Protein AF-A0AAF0KZU6-F1 (afdb_monomer_lite)

pLDDT: mean 72.97, std 13.08, range [39.22, 90.0]

Secondary structure (DSSP, 8-state):
---S-EEEEE-TTSPEEEE-------S-EEEEEEEEE-TTT--EEEEEEEEEEE-TT----TT-EEEETTEEEEB-S--EE--S-TT--SSS------EEEEE-SS-----

Radius of gyration: 17.55 Å; chains: 1; bounding box: 34×24×57 Å

Foldseek 3Di:
DDDWDDQPDADPVRHTDIDRDDDDAPPKDKDFPDFDADPPPRHGPDGWWIKIQGAQVDDDDQADWDQDPNFIWGWDDDKDQQDDDPPPDPDPDPDDRGIMTTTGSDTPDDD

Sequence (111 aa):
MVTPGVEIGRDRYNKPIFADVAIEVTDVAVAPGATSVDETTGQVIDTRGLTLYLPPTVKVAPTARFIVRGKTYPIDGASQDWDRPVGFSRLYDSWAPGNVVNLSSEEYANA

Structure (mmCIF, N/CA/C/O backbone):
data_AF-A0AAF0KZU6-F1
#
_entry.id   AF-A0AAF0KZU6-F1
#
loop_
_atom_site.group_PDB
_atom_site.id
_atom_site.type_symbol
_atom_site.label_atom_id
_atom_site.label_alt_id
_atom_site.label_comp_id
_atom_site.label_asym_id
_atom_site.label_entity_id
_atom_site.label_seq_id
_atom_site.pdbx_PDB_ins_code
_atom_site.Cartn_x
_atom_site.Cartn_y
_atom_site.Cartn_z
_atom_site.occupancy
_atom_site.B_iso_or_equiv
_atom_site.auth_seq_id
_atom_site.auth_comp_id
_atom_site.auth_asym_id
_atom_site.auth_atom_id
_atom_site.pdbx_PDB_model_num
ATOM 1 N N . MET A 1 1 ? 0.929 -4.514 -6.289 1.00 47.94 1 MET A N 1
ATOM 2 C CA . MET A 1 1 ? 1.200 -5.077 -7.619 1.00 47.94 1 MET A CA 1
ATOM 3 C C . MET A 1 1 ? 2.249 -4.199 -8.291 1.00 47.94 1 MET A C 1
ATOM 5 O O . MET A 1 1 ? 1.949 -3.096 -8.699 1.00 47.94 1 MET A O 1
ATOM 9 N N . VAL A 1 2 ? 3.488 -4.678 -8.314 1.00 40.34 2 VAL A N 1
ATOM 10 C CA . VAL A 1 2 ? 4.492 -4.502 -9.386 1.00 40.34 2 VAL A CA 1
ATOM 11 C C . VAL A 1 2 ? 4.801 -3.108 -9.935 1.00 40.34 2 VAL A C 1
ATOM 13 O O . VAL A 1 2 ? 4.011 -2.437 -10.586 1.00 40.34 2 VAL A O 1
ATOM 16 N N . THR A 1 3 ? 6.065 -2.760 -9.718 1.00 40.22 3 THR A N 1
ATOM 17 C CA . THR A 1 3 ? 6.905 -1.822 -10.462 1.00 40.22 3 THR A CA 1
ATOM 18 C C . THR A 1 3 ? 6.754 -2.015 -11.979 1.00 40.22 3 THR A C 1
ATOM 20 O O . THR A 1 3 ? 6.933 -3.140 -12.446 1.00 40.22 3 THR A O 1
ATOM 23 N N . PRO A 1 4 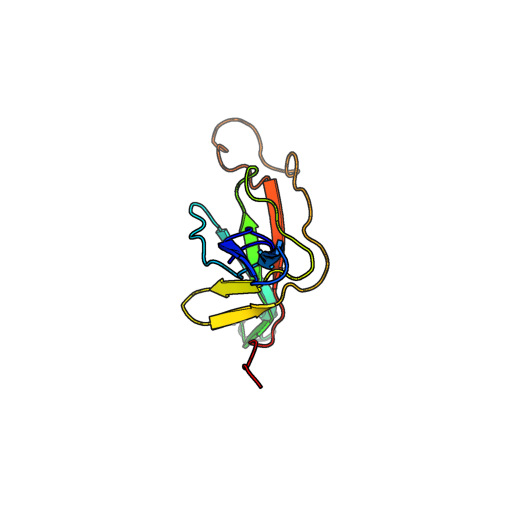? 6.496 -0.963 -12.774 1.00 42.38 4 PRO A N 1
ATOM 24 C CA . PRO A 1 4 ? 6.471 -1.102 -14.223 1.00 42.38 4 PRO A CA 1
ATOM 25 C C . PRO A 1 4 ? 7.838 -1.566 -14.731 1.00 42.38 4 PRO A C 1
ATOM 27 O O . PRO A 1 4 ? 8.878 -1.140 -14.220 1.00 42.38 4 PRO A O 1
ATOM 30 N N . GLY A 1 5 ? 7.831 -2.396 -15.774 1.00 49.41 5 GLY A N 1
ATOM 31 C CA . GLY A 1 5 ? 9.022 -2.583 -16.602 1.00 49.41 5 GLY A CA 1
ATOM 32 C C . GLY A 1 5 ? 9.649 -3.974 -16.628 1.00 49.41 5 GLY A C 1
ATOM 33 O O . GLY A 1 5 ? 10.855 -4.065 -16.842 1.00 49.41 5 GLY A O 1
ATOM 34 N N . VAL A 1 6 ? 8.885 -5.060 -16.479 1.00 48.75 6 VAL A N 1
ATOM 35 C CA . VAL A 1 6 ? 9.400 -6.375 -16.903 1.00 48.75 6 VAL A CA 1
ATOM 36 C C . VAL A 1 6 ? 9.349 -6.433 -18.431 1.00 48.75 6 VAL A C 1
ATOM 38 O O . VAL A 1 6 ? 8.267 -6.325 -19.010 1.00 48.75 6 VAL A O 1
ATOM 41 N N . GLU A 1 7 ? 10.509 -6.563 -19.087 1.00 60.19 7 GLU A N 1
ATOM 42 C CA . GLU A 1 7 ? 10.584 -6.822 -20.533 1.00 60.19 7 GLU A CA 1
ATOM 43 C C . GLU A 1 7 ? 9.966 -8.200 -20.796 1.00 60.19 7 GLU A C 1
ATOM 45 O O . GLU A 1 7 ? 10.548 -9.232 -20.471 1.00 60.19 7 GLU A O 1
ATOM 50 N N . ILE A 1 8 ? 8.757 -8.213 -21.355 1.00 69.69 8 ILE A N 1
ATOM 51 C CA . ILE A 1 8 ? 8.031 -9.444 -21.702 1.00 69.69 8 ILE A CA 1
ATOM 52 C C . ILE A 1 8 ? 8.293 -9.890 -23.143 1.00 69.69 8 ILE A C 1
ATOM 54 O O . ILE A 1 8 ? 7.788 -10.920 -23.585 1.00 69.69 8 ILE A O 1
ATOM 58 N N . GLY A 1 9 ? 9.068 -9.110 -23.894 1.00 70.06 9 GLY A N 1
ATOM 59 C CA . GLY A 1 9 ? 9.438 -9.417 -25.264 1.00 70.06 9 GLY A CA 1
ATOM 60 C C . GLY A 1 9 ? 9.882 -8.182 -26.030 1.00 70.06 9 GLY A C 1
ATOM 61 O O . GLY A 1 9 ? 10.099 -7.111 -25.463 1.00 70.06 9 GLY A O 1
ATOM 62 N N . ARG A 1 10 ? 9.998 -8.340 -27.348 1.00 77.19 10 ARG A N 1
ATOM 63 C CA . ARG A 1 10 ? 10.352 -7.265 -28.274 1.00 77.19 10 ARG A CA 1
ATOM 64 C C . ARG A 1 10 ? 9.316 -7.156 -29.374 1.00 77.19 10 ARG A C 1
ATOM 66 O O . ARG A 1 10 ? 8.776 -8.167 -29.820 1.00 77.19 10 ARG A O 1
ATOM 73 N N . ASP A 1 11 ? 9.026 -5.934 -29.797 1.00 77.12 11 ASP A N 1
ATOM 74 C CA . ASP A 1 11 ? 8.135 -5.697 -30.927 1.00 77.12 11 ASP A CA 1
ATOM 75 C C . ASP A 1 11 ? 8.813 -6.054 -32.264 1.00 77.12 11 ASP A C 1
ATOM 77 O O . ASP A 1 11 ? 10.001 -6.381 -32.336 1.00 77.12 11 ASP A O 1
ATOM 81 N N . ARG A 1 12 ? 8.058 -5.953 -33.363 1.00 80.81 12 ARG A N 1
ATOM 82 C CA . ARG A 1 12 ? 8.561 -6.189 -34.732 1.00 80.81 12 ARG A CA 1
ATOM 83 C C . ARG A 1 12 ? 9.707 -5.256 -35.161 1.00 80.81 12 ARG A C 1
ATOM 85 O O . ARG A 1 12 ? 10.301 -5.477 -36.210 1.00 80.81 12 ARG A O 1
ATOM 92 N N . TYR A 1 13 ? 9.982 -4.210 -34.386 1.00 86.19 13 TYR A N 1
ATOM 93 C CA . TYR A 1 13 ? 11.044 -3.229 -34.595 1.00 86.19 13 TYR A CA 1
ATOM 94 C C . TYR A 1 13 ? 12.162 -3.360 -33.548 1.00 86.19 13 TYR A C 1
ATOM 96 O O . TYR A 1 13 ? 12.986 -2.454 -33.416 1.00 86.19 13 TYR A O 1
ATOM 104 N N . ASN A 1 14 ? 12.214 -4.482 -32.820 1.00 80.38 14 ASN A N 1
ATOM 105 C CA . ASN A 1 14 ? 13.209 -4.795 -31.797 1.00 80.38 14 ASN A CA 1
ATOM 106 C C . ASN A 1 14 ? 13.191 -3.865 -30.565 1.00 80.38 14 ASN A C 1
ATOM 108 O O . ASN A 1 14 ? 14.173 -3.801 -29.817 1.00 80.38 14 ASN A O 1
ATOM 112 N N . LYS A 1 15 ? 12.086 -3.149 -30.328 1.00 63.47 15 LYS A N 1
ATOM 113 C CA . LYS A 1 15 ? 11.901 -2.331 -29.124 1.00 63.47 15 LYS A CA 1
ATOM 114 C C . LYS A 1 15 ? 11.372 -3.193 -27.974 1.00 63.47 15 LYS A C 1
ATOM 116 O O . LYS A 1 15 ? 10.505 -4.031 -28.219 1.00 63.47 15 LYS A O 1
ATOM 121 N N . PRO A 1 16 ? 11.862 -3.001 -26.737 1.00 56.47 16 PRO A N 1
ATOM 122 C CA . PRO A 1 16 ? 11.376 -3.747 -25.582 1.00 56.47 16 PRO A CA 1
ATOM 123 C C . PRO A 1 16 ? 9.899 -3.432 -25.312 1.00 56.47 16 PRO A C 1
ATOM 125 O O . PRO A 1 16 ? 9.487 -2.271 -25.322 1.00 56.47 16 PRO A O 1
ATOM 128 N N . ILE A 1 17 ? 9.113 -4.482 -25.084 1.00 61.25 17 ILE A N 1
ATOM 129 C CA . ILE A 1 17 ? 7.717 -4.411 -24.654 1.00 61.25 17 ILE A CA 1
ATOM 130 C C . ILE A 1 17 ? 7.698 -4.669 -23.154 1.00 61.25 17 ILE A C 1
ATOM 132 O O . ILE A 1 17 ? 8.185 -5.699 -22.687 1.00 61.25 17 ILE A O 1
ATOM 136 N N . PHE A 1 18 ? 7.108 -3.743 -22.410 1.00 60.28 18 PHE A N 1
ATOM 137 C CA . PHE A 1 18 ? 6.950 -3.852 -20.968 1.00 60.28 18 PHE A CA 1
ATOM 138 C C . PHE A 1 18 ? 5.503 -4.193 -20.632 1.00 60.28 18 PHE A C 1
ATOM 140 O O . PHE A 1 18 ? 4.587 -3.658 -21.256 1.00 60.28 18 PHE A O 1
ATOM 147 N N . ALA A 1 19 ? 5.302 -5.069 -19.650 1.00 56.94 19 ALA A N 1
ATOM 148 C CA . ALA A 1 19 ? 3.980 -5.324 -19.095 1.00 56.94 19 ALA A CA 1
ATOM 149 C C . ALA A 1 19 ? 3.938 -5.050 -17.598 1.00 56.94 19 ALA A C 1
ATOM 151 O O . ALA A 1 19 ? 4.898 -5.310 -16.866 1.00 56.94 19 ALA A O 1
ATOM 152 N N . ASP A 1 20 ? 2.767 -4.598 -17.164 1.00 65.56 20 ASP A N 1
ATOM 153 C CA . ASP A 1 20 ? 2.386 -4.529 -15.763 1.00 65.56 20 ASP A CA 1
ATOM 154 C C . ASP A 1 20 ? 1.976 -5.938 -15.318 1.00 65.56 20 ASP A C 1
ATOM 156 O O . ASP A 1 20 ? 0.811 -6.331 -15.363 1.00 65.56 20 ASP A O 1
ATOM 160 N N . VAL A 1 21 ? 2.965 -6.759 -14.968 1.00 64.44 21 VAL A N 1
ATOM 161 C CA . VAL A 1 21 ? 2.728 -8.125 -14.475 1.00 64.44 21 VAL A CA 1
ATOM 162 C C . VAL A 1 21 ? 2.245 -8.052 -13.038 1.00 64.44 21 VAL A C 1
ATOM 164 O O . VAL A 1 21 ? 2.728 -7.218 -12.293 1.00 64.44 21 VAL A O 1
ATOM 167 N N . ALA A 1 22 ? 1.312 -8.905 -12.609 1.00 68.56 22 ALA A N 1
ATOM 168 C CA . ALA A 1 22 ? 0.948 -8.971 -11.200 1.00 68.56 22 ALA A CA 1
ATOM 169 C C . ALA A 1 22 ? 1.881 -9.907 -10.429 1.00 68.56 22 ALA A C 1
ATOM 171 O O . ALA A 1 22 ? 2.041 -11.060 -10.810 1.00 68.56 22 ALA A O 1
ATOM 172 N N . ILE A 1 23 ? 2.472 -9.426 -9.337 1.00 75.75 23 ILE A N 1
ATOM 173 C CA . ILE A 1 23 ? 3.267 -10.227 -8.402 1.00 75.75 23 ILE A CA 1
ATOM 174 C C . ILE A 1 23 ? 2.587 -10.128 -7.046 1.00 75.75 23 ILE A C 1
ATOM 176 O O . ILE A 1 23 ? 2.275 -9.028 -6.567 1.00 75.75 23 ILE A O 1
ATOM 180 N N . GLU A 1 24 ? 2.352 -11.295 -6.463 1.00 83.25 24 GLU A N 1
ATOM 181 C CA . GLU A 1 24 ? 1.894 -11.437 -5.094 1.00 83.25 24 GLU A CA 1
ATOM 182 C C . GLU A 1 24 ? 3.029 -11.079 -4.133 1.00 83.25 24 GLU A C 1
ATOM 184 O O . GLU A 1 24 ? 4.171 -11.503 -4.305 1.00 83.25 24 GLU A O 1
ATOM 189 N N . VAL A 1 25 ? 2.710 -10.268 -3.129 1.00 81.50 25 VAL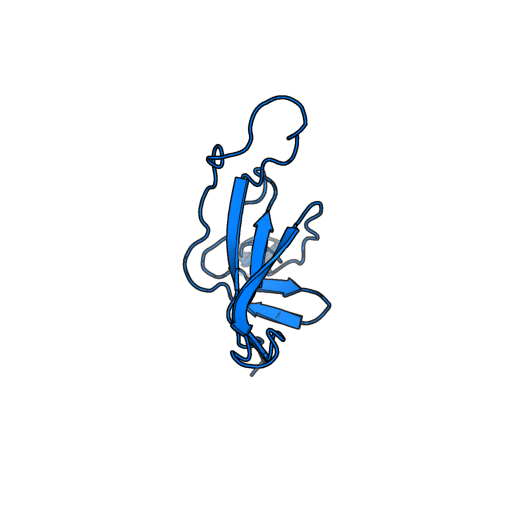 A N 1
ATOM 190 C CA . VAL A 1 25 ? 3.647 -9.895 -2.071 1.00 81.50 25 VAL A CA 1
ATOM 191 C C . VAL A 1 25 ? 3.102 -10.460 -0.770 1.00 81.50 25 VAL A C 1
ATOM 193 O O . VAL A 1 25 ? 2.003 -10.091 -0.356 1.00 81.50 25 VAL A O 1
ATOM 196 N N . THR A 1 26 ? 3.856 -11.361 -0.148 1.00 81.31 26 THR A N 1
ATOM 197 C CA . THR A 1 26 ? 3.517 -11.947 1.153 1.00 81.31 26 THR A CA 1
ATOM 198 C C . THR A 1 26 ? 4.035 -11.074 2.294 1.00 81.31 26 THR A C 1
ATOM 200 O O . THR A 1 26 ? 4.815 -10.146 2.076 1.00 81.31 26 THR A O 1
ATOM 203 N N . ASP A 1 27 ? 3.577 -11.357 3.517 1.00 81.31 27 ASP A N 1
ATOM 204 C CA . ASP A 1 27 ? 4.065 -10.714 4.749 1.00 81.31 27 ASP A CA 1
ATOM 205 C C . ASP A 1 27 ? 3.872 -9.186 4.784 1.00 81.31 27 ASP A C 1
ATOM 207 O O . ASP A 1 27 ? 4.656 -8.443 5.376 1.00 81.31 27 ASP A O 1
ATOM 211 N N . VAL A 1 28 ? 2.796 -8.713 4.147 1.00 84.06 28 VAL A N 1
ATOM 212 C CA . VAL A 1 28 ? 2.404 -7.3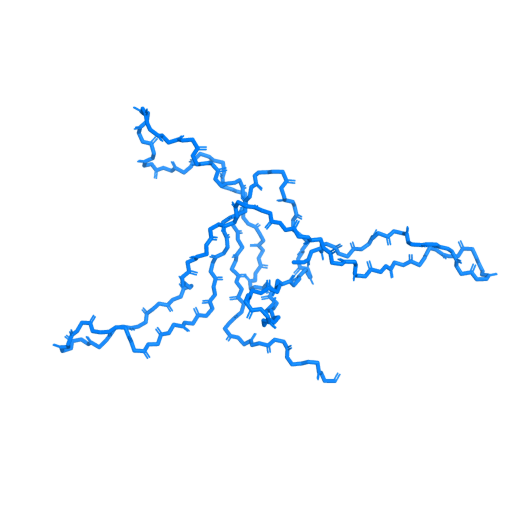01 4.129 1.00 84.06 28 VAL A CA 1
ATOM 213 C C . VAL A 1 28 ? 1.443 -7.012 5.275 1.00 84.06 28 VAL A C 1
ATOM 215 O O . VAL A 1 28 ? 0.354 -7.588 5.332 1.00 84.06 28 VAL A O 1
ATOM 218 N N . ALA A 1 29 ? 1.798 -6.069 6.149 1.00 85.69 29 ALA A N 1
ATOM 219 C CA . ALA A 1 29 ? 0.833 -5.515 7.096 1.00 85.69 29 ALA A CA 1
ATOM 220 C C . ALA A 1 29 ? 0.079 -4.341 6.458 1.00 85.69 29 ALA A C 1
ATOM 222 O O . ALA A 1 29 ? 0.637 -3.581 5.663 1.00 85.69 29 ALA A O 1
ATOM 223 N N . VAL A 1 30 ? -1.198 -4.195 6.812 1.00 86.31 30 VAL A N 1
ATOM 224 C CA . VAL A 1 30 ? -2.086 -3.147 6.293 1.00 86.31 30 VAL A CA 1
ATOM 225 C C . VAL A 1 30 ? -2.687 -2.397 7.472 1.00 86.31 30 VAL A C 1
ATOM 227 O O . VAL A 1 30 ? -3.344 -3.009 8.314 1.00 86.31 30 VAL A O 1
ATOM 230 N N . ALA A 1 31 ? -2.494 -1.083 7.505 1.00 86.00 31 ALA A N 1
ATOM 231 C CA . ALA A 1 31 ? -3.117 -0.186 8.469 1.00 86.00 31 ALA A CA 1
ATOM 232 C C . ALA A 1 31 ? -4.021 0.831 7.751 1.00 86.00 31 ALA A C 1
ATOM 234 O O . ALA A 1 31 ? -3.805 1.123 6.572 1.00 86.00 31 ALA A O 1
ATOM 235 N N . PRO A 1 32 ? -5.043 1.376 8.429 1.00 82.38 32 PRO A N 1
ATOM 236 C CA . PRO A 1 32 ? -5.768 2.535 7.921 1.00 82.38 32 PRO A CA 1
ATOM 237 C C . PRO A 1 32 ? -4.831 3.750 7.821 1.00 82.38 32 PRO A C 1
ATOM 239 O O . PRO A 1 32 ? -4.033 3.974 8.728 1.00 82.38 32 PRO A O 1
ATOM 242 N N . GLY A 1 33 ? -4.928 4.526 6.735 1.00 75.25 33 GLY A N 1
ATOM 243 C CA . GLY A 1 33 ? -4.081 5.712 6.539 1.00 75.25 33 GLY A CA 1
ATOM 244 C C . GLY A 1 33 ? -4.461 6.862 7.476 1.00 75.25 33 GLY A C 1
ATOM 245 O O . GLY A 1 33 ? -3.636 7.372 8.228 1.00 75.25 33 GLY A O 1
ATOM 246 N N . ALA A 1 34 ? -5.739 7.234 7.479 1.00 74.44 34 ALA A N 1
ATOM 247 C CA . ALA A 1 34 ? -6.318 8.141 8.460 1.00 74.44 34 ALA A CA 1
ATOM 248 C C . ALA A 1 34 ? -7.660 7.595 8.939 1.00 74.44 34 ALA A C 1
ATOM 250 O O . ALA A 1 34 ? -8.497 7.192 8.132 1.00 74.44 34 ALA A O 1
ATOM 251 N N . THR A 1 35 ? -7.880 7.616 10.249 1.00 72.81 35 THR A N 1
ATOM 252 C CA . THR A 1 35 ? -9.181 7.322 10.851 1.00 72.81 35 THR A CA 1
ATOM 253 C C . THR A 1 35 ? -9.731 8.584 11.488 1.00 72.81 35 THR A C 1
ATOM 255 O O . THR A 1 35 ? -9.033 9.208 12.286 1.00 72.81 35 THR A O 1
ATOM 258 N N . SER A 1 36 ? -10.976 8.941 11.183 1.00 71.25 36 SER A N 1
ATOM 259 C CA . SER A 1 36 ? -11.717 9.882 12.026 1.00 71.25 36 SER A CA 1
ATOM 260 C C . SER A 1 36 ? -12.611 9.102 12.981 1.00 71.25 36 SER A C 1
ATOM 262 O O . SER A 1 36 ? -13.173 8.063 12.620 1.00 71.25 36 SER A O 1
ATOM 264 N N . VAL A 1 37 ? -12.678 9.580 14.220 1.00 81.12 37 VAL A N 1
ATOM 265 C CA . VAL A 1 37 ? -13.499 9.001 15.280 1.00 81.12 37 VAL A CA 1
ATOM 266 C C . VAL A 1 37 ? -14.617 9.969 15.623 1.00 81.12 37 VAL A C 1
ATOM 268 O O . VAL A 1 37 ? -14.422 11.182 15.624 1.00 81.12 37 VAL A O 1
ATOM 271 N N . ASP A 1 38 ? -15.790 9.427 15.904 1.00 75.69 38 ASP A N 1
ATOM 272 C CA . ASP A 1 38 ? -16.870 10.179 16.515 1.00 75.69 38 ASP A CA 1
ATOM 273 C C . ASP A 1 38 ? -16.459 10.543 17.947 1.00 75.69 38 ASP A C 1
ATOM 275 O O . ASP A 1 38 ? -16.153 9.670 18.761 1.00 75.69 38 ASP A O 1
ATOM 279 N N . GLU A 1 39 ? -16.429 11.837 18.254 1.00 77.06 39 GLU A N 1
ATOM 280 C CA . GLU A 1 39 ? -15.931 12.342 19.540 1.00 77.06 39 GLU A CA 1
ATOM 281 C C . GLU A 1 39 ? -16.827 11.965 20.732 1.00 77.06 39 GLU A C 1
ATOM 283 O O . GLU A 1 39 ? -16.381 12.010 21.876 1.00 77.06 39 GLU A O 1
ATOM 288 N N . THR A 1 40 ? -18.083 11.575 20.487 1.00 78.25 40 THR A N 1
ATOM 289 C CA . THR A 1 40 ? -19.057 11.242 21.539 1.00 78.25 40 THR A CA 1
ATOM 290 C C . THR A 1 40 ? -19.049 9.751 21.871 1.00 78.25 40 THR A C 1
ATOM 292 O O . THR A 1 40 ? -19.189 9.364 23.030 1.00 78.25 40 THR A O 1
ATOM 295 N N . THR A 1 41 ? -18.895 8.901 20.858 1.00 82.50 41 THR A N 1
ATOM 296 C CA . THR A 1 41 ? -18.987 7.437 20.973 1.00 82.50 41 THR A CA 1
ATOM 297 C C . THR A 1 41 ? -17.630 6.739 20.905 1.00 82.50 41 THR A C 1
ATOM 299 O O . THR A 1 41 ? -17.526 5.572 21.278 1.00 82.50 41 THR A O 1
ATOM 302 N N . GLY A 1 42 ? -16.587 7.427 20.426 1.00 78.12 42 GLY A N 1
ATOM 303 C CA . GLY A 1 42 ? -15.263 6.855 20.171 1.00 78.12 42 GLY A CA 1
ATOM 304 C C . GLY A 1 42 ? -15.223 5.899 18.974 1.00 78.12 42 GLY A C 1
ATOM 305 O O . GLY A 1 42 ? -14.211 5.234 18.749 1.00 78.12 42 GLY A O 1
ATOM 306 N N . GLN A 1 43 ? -16.314 5.793 18.211 1.00 77.81 43 GLN A N 1
ATOM 307 C CA . GLN A 1 43 ? -16.409 4.886 17.075 1.00 77.81 43 GLN A CA 1
ATOM 308 C C . GLN A 1 43 ? -15.652 5.447 15.865 1.00 77.81 43 GLN A C 1
ATOM 310 O O . GLN A 1 43 ? -15.764 6.628 15.550 1.00 77.81 43 GLN A O 1
ATOM 315 N N . VAL A 1 44 ? -14.921 4.596 15.138 1.00 73.25 44 VAL A N 1
ATOM 316 C CA . VAL A 1 44 ? -14.332 4.969 13.841 1.00 73.25 44 VAL A CA 1
ATOM 317 C C . VAL A 1 44 ? -15.457 5.198 12.830 1.00 73.25 44 VAL A C 1
ATOM 319 O O . VAL A 1 44 ? -16.212 4.273 12.527 1.00 73.25 44 VAL A O 1
ATOM 322 N N . ILE A 1 45 ? -15.557 6.423 12.317 1.00 70.12 45 ILE A N 1
ATOM 323 C CA . ILE A 1 45 ? -16.611 6.859 11.386 1.00 70.12 45 ILE A CA 1
ATOM 324 C C . ILE A 1 45 ? -16.127 6.968 9.940 1.00 70.12 45 ILE A C 1
ATOM 326 O O . ILE A 1 45 ? -16.925 6.812 9.022 1.00 70.12 45 ILE A O 1
ATOM 330 N N . ASP A 1 46 ? -14.830 7.184 9.721 1.00 69.31 46 ASP A N 1
ATOM 331 C CA . ASP A 1 46 ? -14.249 7.224 8.379 1.00 69.31 46 ASP A 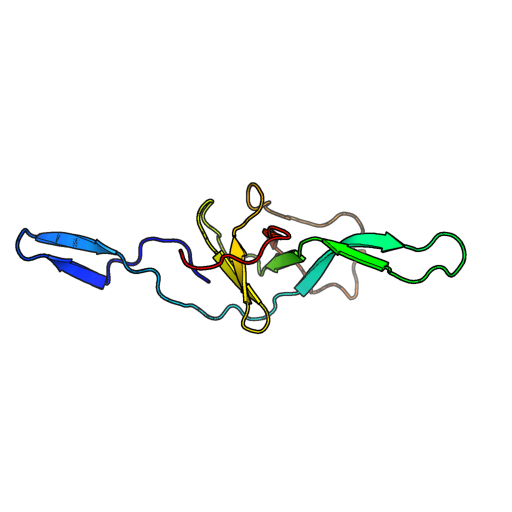CA 1
ATOM 332 C C . ASP A 1 46 ? -12.831 6.656 8.406 1.00 69.31 46 ASP A C 1
ATOM 334 O O . ASP A 1 46 ? -12.060 6.949 9.322 1.00 69.31 46 ASP A O 1
ATOM 338 N N . THR A 1 47 ? -12.492 5.854 7.399 1.00 67.25 47 THR A N 1
ATOM 339 C CA . THR A 1 47 ? -11.132 5.378 7.137 1.00 67.25 47 THR A CA 1
ATOM 340 C C . THR A 1 47 ? -10.738 5.817 5.738 1.00 67.25 47 THR A C 1
ATOM 342 O O . THR A 1 47 ? -11.300 5.335 4.755 1.00 67.25 47 THR A O 1
ATOM 345 N N . ARG A 1 48 ? -9.745 6.701 5.640 1.00 74.31 48 ARG A N 1
ATOM 346 C CA . ARG A 1 48 ? -9.230 7.202 4.365 1.00 74.31 48 ARG A CA 1
ATOM 347 C C . ARG A 1 48 ? -7.867 6.611 4.067 1.00 74.31 48 ARG A C 1
ATOM 349 O O . ARG A 1 48 ? -6.944 6.726 4.874 1.00 74.31 48 ARG A O 1
ATOM 356 N N . GLY A 1 49 ? -7.758 6.022 2.881 1.00 81.81 49 GLY A N 1
ATOM 357 C CA . GLY A 1 49 ? -6.519 5.436 2.386 1.00 81.81 49 GLY A CA 1
ATOM 358 C C . GLY A 1 49 ? -6.054 4.238 3.210 1.00 81.81 49 GLY A C 1
ATOM 359 O O . GLY A 1 49 ? -6.687 3.811 4.181 1.00 81.81 49 GLY A O 1
ATOM 360 N N . LEU A 1 50 ? -4.924 3.678 2.797 1.00 87.94 50 LEU A N 1
ATOM 361 C CA . LEU A 1 50 ? -4.292 2.539 3.457 1.00 87.94 50 LEU A CA 1
ATOM 362 C C . LEU A 1 50 ? -2.792 2.780 3.543 1.00 87.94 50 LEU A C 1
ATOM 364 O O . LEU A 1 50 ? -2.194 3.286 2.600 1.00 87.94 50 LEU A O 1
ATOM 368 N N . THR A 1 51 ? -2.178 2.343 4.629 1.00 89.88 51 THR A N 1
ATOM 369 C CA . THR A 1 51 ? -0.726 2.275 4.763 1.00 89.88 51 THR A CA 1
ATOM 370 C C . THR A 1 51 ? -0.300 0.816 4.691 1.00 89.88 51 THR A C 1
ATOM 372 O O . THR A 1 51 ? -0.778 -0.027 5.453 1.00 89.88 51 THR A O 1
ATOM 375 N N . LEU A 1 52 ? 0.587 0.508 3.751 1.00 89.25 52 LEU A N 1
ATOM 376 C CA . LEU A 1 52 ? 1.181 -0.806 3.561 1.00 89.25 52 LEU A CA 1
ATOM 377 C C . LEU A 1 52 ? 2.586 -0.839 4.147 1.00 89.25 52 LEU A C 1
ATOM 379 O O . LEU A 1 52 ? 3.401 0.040 3.877 1.00 89.25 52 LEU A O 1
ATOM 383 N N . TYR A 1 53 ? 2.871 -1.905 4.883 1.00 88.56 53 TYR A N 1
ATOM 384 C CA . TYR A 1 53 ? 4.165 -2.193 5.481 1.00 88.56 53 TYR A CA 1
ATOM 385 C C . TYR A 1 53 ? 4.725 -3.412 4.760 1.00 88.56 53 TYR A C 1
ATOM 387 O O . TYR A 1 53 ? 4.245 -4.532 4.949 1.00 88.56 53 TYR A O 1
ATOM 395 N N . LEU A 1 54 ? 5.689 -3.179 3.880 1.00 86.50 54 LEU A N 1
ATOM 396 C CA . LEU A 1 54 ? 6.219 -4.171 2.959 1.00 86.50 54 LEU A CA 1
ATOM 397 C C . LEU A 1 54 ? 7.527 -4.778 3.495 1.00 86.50 54 LEU A C 1
ATOM 399 O O . LEU A 1 54 ? 8.307 -4.089 4.170 1.00 86.50 54 LEU A O 1
ATOM 403 N N . PRO A 1 55 ? 7.818 -6.045 3.148 1.00 81.56 55 PRO A N 1
ATOM 404 C CA . PRO A 1 55 ? 9.114 -6.652 3.420 1.00 81.56 55 PRO A CA 1
ATOM 405 C C . PRO A 1 55 ? 10.278 -5.833 2.832 1.00 81.56 55 PRO A C 1
ATOM 407 O O . PRO A 1 55 ? 10.127 -5.202 1.784 1.00 81.56 55 PRO A O 1
ATOM 410 N N . PRO A 1 56 ? 11.476 -5.880 3.440 1.00 74.88 56 PRO A N 1
ATOM 411 C CA . PRO A 1 56 ? 12.626 -5.064 3.031 1.00 74.88 56 PRO A CA 1
ATOM 412 C C . PRO A 1 56 ? 13.143 -5.349 1.618 1.00 74.88 56 PRO A C 1
ATOM 414 O O . PRO A 1 56 ? 13.787 -4.500 1.002 1.00 74.88 56 PRO A O 1
ATOM 417 N N . THR A 1 57 ? 12.855 -6.534 1.085 1.00 77.50 57 THR A N 1
ATOM 418 C CA . THR A 1 57 ? 13.211 -6.931 -0.281 1.00 77.50 57 THR A CA 1
ATOM 419 C C . THR A 1 57 ? 12.294 -6.314 -1.338 1.00 77.50 57 THR A C 1
ATOM 421 O O . THR A 1 57 ? 12.630 -6.331 -2.521 1.00 77.50 57 THR A O 1
ATOM 424 N N . VAL A 1 58 ? 11.148 -5.753 -0.940 1.00 78.88 58 VAL A N 1
ATOM 425 C CA . VAL A 1 58 ? 10.155 -5.201 -1.860 1.00 78.88 58 VAL A CA 1
ATOM 426 C C . VAL A 1 58 ? 10.477 -3.742 -2.157 1.00 78.88 58 VAL A C 1
ATOM 428 O O . VAL A 1 58 ? 10.410 -2.861 -1.297 1.00 78.88 58 VAL A O 1
ATOM 431 N N . LYS A 1 59 ? 10.793 -3.473 -3.423 1.00 76.56 59 LYS A N 1
ATOM 432 C CA . LYS A 1 59 ? 10.987 -2.122 -3.952 1.00 76.56 59 LYS A CA 1
ATOM 433 C C . LYS A 1 59 ? 9.781 -1.715 -4.788 1.00 76.56 59 LYS A C 1
ATOM 435 O O . LYS A 1 59 ? 9.241 -2.519 -5.543 1.00 76.56 59 LYS A O 1
ATOM 440 N N . VAL A 1 60 ? 9.356 -0.467 -4.618 1.00 78.00 60 VAL A N 1
ATOM 441 C CA . VAL A 1 60 ? 8.103 0.054 -5.165 1.00 78.00 60 VAL A CA 1
ATOM 442 C C . VAL A 1 60 ? 8.413 1.264 -6.033 1.00 78.00 60 VAL A C 1
ATOM 444 O O . VAL A 1 60 ? 9.069 2.197 -5.582 1.00 78.00 60 VAL A O 1
ATOM 447 N N . ALA A 1 61 ? 7.964 1.244 -7.287 1.00 76.94 61 ALA A N 1
ATOM 448 C CA . ALA A 1 61 ? 8.079 2.411 -8.156 1.00 76.94 61 ALA A CA 1
ATOM 449 C C . ALA A 1 61 ? 7.066 3.503 -7.780 1.00 76.94 61 ALA A C 1
ATOM 451 O O . ALA A 1 61 ? 5.961 3.172 -7.351 1.00 76.94 61 ALA A O 1
ATOM 452 N N . PRO A 1 62 ? 7.363 4.782 -8.072 1.00 72.75 62 PRO A N 1
ATOM 453 C CA . PRO A 1 62 ? 6.435 5.893 -7.842 1.00 72.75 62 PRO A CA 1
ATOM 454 C C . PRO A 1 62 ? 5.076 5.760 -8.547 1.00 72.75 62 PRO A C 1
ATOM 456 O O . PRO A 1 62 ? 4.094 6.340 -8.108 1.00 72.75 62 PRO A O 1
ATOM 459 N N . THR A 1 63 ? 5.006 5.010 -9.649 1.00 78.94 63 THR A N 1
ATOM 460 C CA . THR A 1 63 ? 3.782 4.807 -10.444 1.00 78.94 63 THR A CA 1
ATOM 461 C C . THR A 1 63 ? 3.097 3.466 -10.178 1.00 78.94 63 THR A C 1
ATOM 463 O O . THR A 1 63 ? 2.127 3.129 -10.860 1.00 78.94 63 THR A O 1
ATOM 466 N N . ALA A 1 64 ? 3.597 2.676 -9.222 1.00 78.25 64 ALA A N 1
ATOM 467 C CA . ALA A 1 64 ? 3.029 1.370 -8.920 1.00 78.25 64 ALA A CA 1
ATOM 468 C C . ALA A 1 64 ? 1.624 1.486 -8.300 1.00 78.25 64 ALA A C 1
ATOM 470 O O . ALA A 1 64 ? 1.212 2.529 -7.788 1.00 78.25 64 ALA A O 1
ATOM 471 N N . ARG A 1 65 ? 0.871 0.385 -8.365 1.00 85.62 65 ARG A N 1
ATOM 472 C CA . ARG A 1 65 ? -0.499 0.285 -7.844 1.00 85.62 65 ARG A CA 1
ATOM 473 C C . ARG A 1 65 ? -0.631 -0.949 -6.962 1.00 85.62 65 ARG A C 1
ATOM 475 O O . ARG A 1 65 ? 0.040 -1.961 -7.158 1.00 85.62 65 ARG A O 1
ATOM 482 N N . PHE A 1 66 ? -1.514 -0.917 -5.978 1.00 85.25 66 PHE A N 1
ATOM 483 C CA . PHE A 1 66 ? -1.727 -2.048 -5.082 1.00 85.25 66 PHE A CA 1
ATOM 484 C C . PHE A 1 66 ? -3.144 -2.571 -5.188 1.00 85.25 66 PHE A C 1
ATOM 486 O O . PHE A 1 66 ? -4.101 -1.818 -5.069 1.00 85.25 66 PHE A O 1
ATOM 493 N N . ILE A 1 67 ? -3.257 -3.882 -5.393 1.00 86.88 67 ILE A N 1
ATOM 494 C CA . ILE A 1 67 ? -4.523 -4.589 -5.271 1.00 86.88 67 ILE A CA 1
ATOM 495 C C . ILE A 1 67 ? -4.610 -5.052 -3.823 1.00 86.88 67 ILE A C 1
ATOM 497 O O . ILE A 1 67 ? -3.834 -5.908 -3.401 1.00 86.88 67 ILE A O 1
ATOM 501 N N . VAL A 1 68 ? -5.531 -4.475 -3.062 1.00 84.12 68 VAL A N 1
ATOM 502 C CA . VAL A 1 68 ? -5.783 -4.843 -1.669 1.00 84.12 68 VAL A CA 1
ATOM 503 C C . VAL A 1 68 ? -7.221 -5.323 -1.582 1.00 84.12 68 VAL A C 1
ATOM 505 O O . VAL A 1 68 ? -8.150 -4.572 -1.868 1.00 84.12 68 VAL A O 1
ATOM 508 N N . ARG A 1 69 ? -7.412 -6.598 -1.221 1.00 84.38 69 ARG A N 1
ATOM 509 C CA . ARG A 1 69 ? -8.744 -7.224 -1.095 1.00 84.38 69 ARG A CA 1
ATOM 510 C C . ARG A 1 69 ? -9.621 -7.038 -2.350 1.00 84.38 69 ARG A C 1
ATOM 512 O O . ARG A 1 69 ? -10.812 -6.769 -2.246 1.00 84.38 69 ARG A O 1
ATOM 519 N N . GLY A 1 70 ? -9.015 -7.163 -3.533 1.00 82.75 70 GLY A N 1
ATOM 520 C CA . GLY A 1 70 ? -9.698 -7.072 -4.830 1.00 82.75 70 GLY A CA 1
ATOM 521 C C . GLY A 1 70 ? -9.885 -5.658 -5.387 1.00 82.75 70 GLY A C 1
ATOM 522 O O . GLY A 1 70 ? -10.332 -5.532 -6.521 1.00 82.75 70 GLY A O 1
ATOM 523 N N . LYS A 1 71 ? -9.509 -4.612 -4.641 1.00 82.00 71 LYS A N 1
ATOM 524 C CA . LYS A 1 71 ? -9.598 -3.213 -5.080 1.00 82.00 71 LYS A CA 1
ATOM 525 C C . LYS A 1 71 ? -8.231 -2.646 -5.418 1.00 82.00 71 LYS A C 1
ATOM 527 O O . LYS A 1 71 ? -7.266 -2.927 -4.708 1.00 82.00 71 LYS A O 1
ATOM 532 N N . THR A 1 72 ? -8.150 -1.854 -6.483 1.00 86.69 72 THR A N 1
ATOM 533 C CA . THR A 1 72 ? -6.883 -1.270 -6.948 1.00 86.69 72 THR A CA 1
ATOM 534 C C . THR 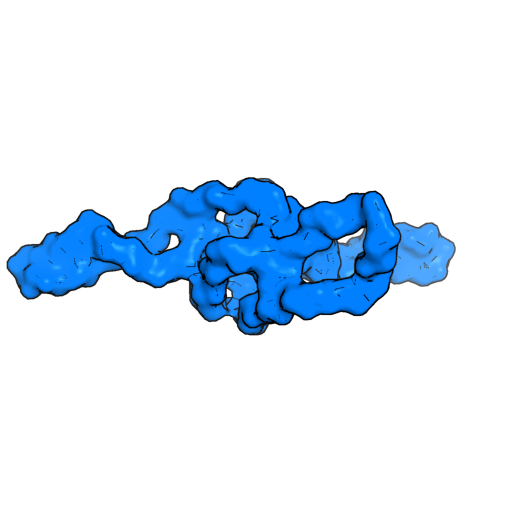A 1 72 ? -6.726 0.146 -6.422 1.00 86.69 72 THR A C 1
ATOM 536 O O . THR A 1 72 ? -7.580 0.988 -6.661 1.00 86.69 72 THR A O 1
ATOM 539 N N . TYR A 1 73 ? -5.604 0.438 -5.775 1.00 85.38 73 TYR A N 1
ATOM 540 C CA . TYR A 1 73 ? -5.290 1.763 -5.255 1.00 85.38 73 TYR A CA 1
ATOM 541 C C . TYR A 1 73 ? -3.959 2.261 -5.826 1.00 85.38 73 TYR A C 1
ATOM 543 O O . TYR A 1 73 ? -2.983 1.499 -5.845 1.00 85.38 73 TYR A O 1
ATOM 551 N N . PRO A 1 74 ? -3.879 3.516 -6.295 1.00 86.81 74 PRO A N 1
ATOM 552 C CA . PRO A 1 74 ? -2.603 4.141 -6.604 1.00 86.81 74 PRO A CA 1
ATOM 553 C C . PRO A 1 74 ? -1.856 4.482 -5.311 1.00 86.81 74 PRO A C 1
ATOM 555 O O . PRO A 1 74 ? -2.459 4.650 -4.248 1.00 86.81 74 PRO A O 1
ATOM 558 N N . ILE A 1 75 ? -0.536 4.589 -5.414 1.00 87.31 75 ILE A N 1
ATOM 559 C CA . ILE A 1 75 ? 0.290 5.109 -4.324 1.00 87.31 75 ILE A CA 1
ATOM 560 C C . ILE A 1 75 ? -0.004 6.597 -4.138 1.00 87.31 75 ILE A C 1
ATOM 562 O O . ILE A 1 75 ? -0.143 7.334 -5.114 1.00 87.31 75 ILE A O 1
ATOM 566 N N . ASP A 1 76 ? -0.071 7.019 -2.882 1.00 87.38 76 ASP A N 1
ATOM 567 C CA . ASP A 1 76 ? -0.081 8.416 -2.477 1.00 87.38 76 ASP A CA 1
ATOM 568 C C . ASP A 1 76 ? 1.317 8.811 -1.973 1.00 87.38 76 ASP A C 1
ATOM 570 O O . ASP A 1 76 ? 1.764 8.401 -0.897 1.00 87.38 76 ASP A O 1
ATOM 574 N N . GLY A 1 77 ? 2.040 9.570 -2.797 1.00 83.06 77 GLY A N 1
ATOM 575 C CA . GLY A 1 77 ? 3.404 10.013 -2.515 1.00 83.06 77 GLY A CA 1
ATOM 576 C C . GLY A 1 77 ? 4.493 8.996 -2.874 1.00 83.06 77 GLY A C 1
ATOM 577 O O . GLY A 1 77 ? 4.370 8.212 -3.813 1.00 83.06 77 GLY A O 1
ATOM 578 N N . ALA A 1 78 ? 5.620 9.065 -2.163 1.00 77.31 78 ALA A N 1
ATOM 579 C CA . ALA A 1 78 ? 6.768 8.187 -2.379 1.00 77.31 78 ALA A CA 1
ATOM 580 C C . ALA A 1 78 ? 6.800 7.047 -1.353 1.00 77.31 78 ALA A C 1
ATOM 582 O O . ALA A 1 78 ? 6.404 7.224 -0.199 1.00 77.31 78 ALA A O 1
ATOM 583 N N . SER A 1 79 ? 7.337 5.896 -1.762 1.00 83.25 79 SER A N 1
ATOM 584 C CA . SER A 1 79 ? 7.698 4.823 -0.836 1.00 83.25 79 SER A CA 1
ATOM 585 C C . SER A 1 79 ? 8.789 5.289 0.126 1.00 83.25 79 SER A C 1
ATOM 587 O O . SER A 1 79 ? 9.734 5.959 -0.297 1.00 83.25 79 SER A O 1
ATOM 589 N N . GLN A 1 80 ? 8.691 4.905 1.392 1.00 83.31 80 GLN A N 1
ATOM 590 C CA . GLN A 1 80 ? 9.615 5.317 2.443 1.00 83.31 80 GLN A CA 1
ATOM 591 C C . GLN A 1 80 ? 10.390 4.100 2.942 1.00 83.31 80 GLN A C 1
ATOM 593 O O . GLN A 1 80 ? 9.787 3.136 3.412 1.00 83.31 80 GLN A O 1
ATOM 598 N N . ASP A 1 81 ? 11.720 4.137 2.847 1.00 79.31 81 ASP A N 1
ATOM 599 C CA . ASP A 1 81 ? 12.560 3.107 3.461 1.00 79.31 81 ASP A CA 1
ATOM 600 C C . ASP A 1 81 ? 12.450 3.237 4.988 1.00 79.31 81 ASP A C 1
ATOM 602 O O . ASP A 1 81 ? 12.769 4.281 5.563 1.00 79.31 81 ASP A O 1
ATOM 606 N N . TRP A 1 82 ? 11.999 2.169 5.645 1.00 73.12 82 TRP A N 1
ATOM 607 C CA . TRP A 1 82 ? 11.854 2.131 7.096 1.00 73.12 82 TRP A CA 1
ATOM 608 C C . TRP A 1 82 ? 12.914 1.230 7.717 1.00 73.12 82 TRP A C 1
ATOM 610 O O . TRP A 1 82 ? 12.654 0.120 8.170 1.00 73.12 82 TRP A O 1
ATOM 620 N N . ASP A 1 83 ? 14.155 1.712 7.723 1.00 64.06 83 ASP A N 1
ATOM 621 C CA . ASP A 1 83 ? 15.240 1.020 8.413 1.00 64.06 83 ASP A CA 1
ATOM 622 C C . ASP A 1 83 ? 15.175 1.331 9.918 1.00 64.06 83 ASP A C 1
ATOM 624 O O . ASP A 1 83 ? 15.302 2.484 10.329 1.00 64.06 83 ASP A O 1
ATOM 628 N N . ARG A 1 84 ? 14.981 0.292 10.741 1.00 59.94 84 ARG A N 1
ATOM 629 C CA . ARG A 1 84 ? 14.950 0.347 12.219 1.00 59.94 84 ARG A CA 1
ATOM 630 C C . ARG A 1 84 ? 13.883 1.294 12.802 1.00 59.94 84 ARG A C 1
ATOM 632 O O . ARG A 1 84 ? 14.219 2.375 13.292 1.00 59.94 84 ARG A O 1
ATOM 639 N N . PRO A 1 85 ? 12.604 0.882 12.848 1.00 58.34 85 PRO A N 1
ATOM 640 C CA . PRO A 1 85 ? 11.577 1.639 13.555 1.00 58.34 85 PRO A CA 1
ATOM 641 C C . PRO A 1 85 ? 11.953 1.909 15.022 1.00 58.34 85 PRO A C 1
ATOM 643 O O . PRO A 1 85 ? 12.288 1.001 15.786 1.00 58.34 85 PRO A O 1
ATOM 646 N N . VAL A 1 86 ? 11.884 3.178 15.428 1.00 54.22 86 VAL A N 1
ATOM 647 C CA . VAL A 1 86 ? 12.083 3.606 16.820 1.00 54.22 86 VAL A CA 1
ATOM 648 C C . VAL A 1 86 ? 10.962 3.005 17.680 1.00 54.22 86 VAL A C 1
ATOM 650 O O . VAL A 1 86 ? 9.794 3.257 17.407 1.00 54.22 86 VAL A O 1
ATOM 653 N N . GLY A 1 87 ? 11.301 2.205 18.699 1.00 52.53 87 GLY A N 1
ATOM 654 C CA . GLY A 1 87 ? 10.330 1.620 19.646 1.00 52.53 87 GLY A CA 1
ATOM 655 C C . GLY A 1 87 ? 10.281 0.087 19.714 1.00 52.53 87 GLY A C 1
ATOM 656 O O . GLY A 1 87 ? 9.710 -0.444 20.662 1.00 52.53 87 GLY A O 1
ATOM 657 N N . PHE A 1 88 ? 10.927 -0.629 18.790 1.00 53.03 88 PHE A N 1
ATOM 658 C CA . PHE A 1 88 ? 11.022 -2.096 18.830 1.00 53.03 88 PHE A CA 1
ATOM 659 C C . PHE A 1 88 ? 12.196 -2.522 19.733 1.00 53.03 88 PHE A C 1
ATOM 661 O O . PHE A 1 88 ? 13.362 -2.584 19.327 1.00 53.03 88 PHE A O 1
ATOM 668 N N . SER A 1 89 ? 11.910 -2.716 21.023 1.00 48.78 89 SER A N 1
ATOM 669 C CA . SER A 1 89 ? 12.893 -3.097 22.041 1.00 48.78 89 SER A CA 1
ATOM 670 C C . SER A 1 89 ? 13.073 -4.616 22.084 1.00 48.78 89 SER A C 1
ATOM 672 O O . SER A 1 89 ? 12.295 -5.328 22.708 1.00 48.78 89 SER A O 1
ATOM 674 N N . ARG A 1 90 ? 14.161 -5.077 21.455 1.00 56.22 90 ARG A N 1
ATOM 675 C CA . ARG A 1 90 ? 14.915 -6.327 21.692 1.00 56.22 90 ARG A CA 1
ATOM 676 C C . ARG A 1 90 ? 14.270 -7.320 22.672 1.00 56.22 90 ARG A C 1
ATOM 678 O O . ARG A 1 90 ? 14.509 -7.226 23.870 1.00 56.22 90 ARG A O 1
ATOM 685 N N . LEU A 1 91 ? 13.544 -8.294 22.120 1.00 48.66 91 LEU A N 1
ATOM 686 C CA . LEU A 1 91 ? 13.492 -9.717 22.523 1.00 48.66 91 LEU A CA 1
ATOM 687 C C . LEU A 1 91 ? 12.385 -10.481 21.764 1.00 48.66 91 LEU A C 1
ATOM 689 O O . LEU A 1 91 ? 12.455 -11.704 21.711 1.00 48.66 91 LEU A O 1
ATOM 693 N N . TYR A 1 92 ? 11.437 -9.784 21.113 1.00 48.91 92 TYR A N 1
ATOM 694 C CA . TYR A 1 92 ? 10.318 -10.408 20.377 1.00 48.91 92 TYR A CA 1
ATOM 695 C C . TYR A 1 92 ? 10.086 -9.907 18.938 1.00 48.91 92 TYR A C 1
ATOM 697 O O . TYR A 1 92 ? 9.253 -10.461 18.224 1.00 48.91 92 TYR A O 1
ATOM 705 N N . ASP A 1 93 ? 10.848 -8.926 18.459 1.00 56.88 93 ASP A N 1
ATOM 706 C CA . ASP A 1 93 ? 10.504 -8.210 17.228 1.00 56.88 93 ASP A CA 1
ATOM 707 C C . ASP A 1 93 ? 11.306 -8.696 16.018 1.00 56.88 93 ASP A C 1
ATOM 709 O O . ASP A 1 93 ? 12.340 -8.140 15.652 1.00 56.88 93 ASP A O 1
ATOM 713 N N . SER A 1 94 ? 10.825 -9.772 15.393 1.00 61.00 94 SER A N 1
ATOM 714 C CA . SER A 1 94 ? 11.295 -10.219 14.069 1.00 61.00 94 SER A CA 1
ATOM 715 C C . SER A 1 94 ? 10.644 -9.447 12.915 1.00 61.00 94 SER A C 1
ATOM 717 O O . SER A 1 94 ? 11.057 -9.587 11.763 1.00 61.00 94 SER A O 1
ATOM 719 N N . TRP A 1 95 ? 9.634 -8.623 13.210 1.00 66.19 95 TRP A N 1
ATOM 720 C CA . TRP A 1 95 ? 8.942 -7.831 12.207 1.00 66.19 95 TRP A CA 1
ATOM 721 C C . TRP A 1 95 ? 9.721 -6.550 11.902 1.00 66.19 95 TRP A C 1
ATOM 723 O O . TRP A 1 95 ? 9.728 -5.596 12.676 1.00 66.19 95 TRP A O 1
ATOM 733 N N . ALA A 1 96 ? 10.394 -6.557 10.754 1.00 69.69 96 ALA A N 1
ATOM 734 C CA . ALA A 1 96 ? 11.147 -5.433 10.220 1.00 69.69 96 ALA A CA 1
ATOM 735 C C . ALA A 1 96 ? 10.558 -5.048 8.854 1.00 69.69 96 ALA A C 1
ATOM 737 O O . ALA A 1 96 ? 11.036 -5.537 7.825 1.00 69.69 96 ALA A O 1
ATOM 738 N N . PRO A 1 97 ? 9.493 -4.226 8.814 1.00 69.69 97 PRO A N 1
ATOM 739 C CA . PRO A 1 97 ? 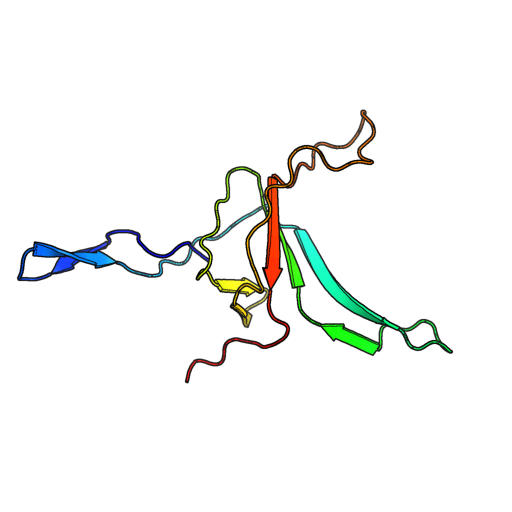9.018 -3.687 7.550 1.00 69.69 97 PRO A CA 1
ATOM 740 C C . PRO A 1 97 ? 10.117 -2.786 6.996 1.00 69.69 97 PRO A C 1
ATOM 742 O O . PRO A 1 97 ? 10.536 -1.853 7.667 1.00 69.69 97 PRO A O 1
ATOM 745 N N . GLY A 1 98 ? 10.629 -3.079 5.804 1.00 72.88 98 GLY A N 1
ATOM 746 C CA . GLY A 1 98 ? 11.711 -2.275 5.231 1.00 72.88 98 GLY A CA 1
ATOM 747 C C . GLY A 1 98 ? 11.225 -1.165 4.313 1.00 72.88 98 GLY A C 1
ATOM 748 O O . GLY A 1 98 ? 12.015 -0.299 3.952 1.00 72.88 98 GLY A O 1
ATOM 749 N N . ASN A 1 99 ? 9.947 -1.177 3.928 1.00 80.88 99 ASN A N 1
ATOM 750 C CA . ASN A 1 99 ? 9.374 -0.191 3.023 1.00 80.88 99 ASN A CA 1
ATOM 751 C C . ASN A 1 99 ? 7.912 0.103 3.395 1.00 80.88 99 ASN A C 1
ATOM 753 O O . ASN A 1 99 ? 7.114 -0.820 3.548 1.00 80.88 99 ASN A O 1
ATOM 757 N N . VAL A 1 100 ? 7.565 1.380 3.536 1.00 88.44 100 VAL A N 1
ATOM 758 C CA . VAL A 1 100 ? 6.206 1.852 3.822 1.00 88.44 100 VAL A CA 1
ATOM 759 C C . VAL A 1 100 ? 5.654 2.615 2.639 1.00 88.44 100 VAL A C 1
ATOM 761 O O . VAL A 1 100 ? 6.321 3.475 2.063 1.00 88.44 100 VAL A O 1
ATOM 764 N N . VAL A 1 101 ? 4.401 2.333 2.306 1.00 89.12 101 VAL A N 1
ATOM 765 C CA . VAL A 1 101 ? 3.704 2.975 1.198 1.00 89.12 101 VAL A CA 1
ATOM 766 C C . VAL A 1 101 ? 2.316 3.389 1.647 1.00 89.12 101 VAL A C 1
ATOM 768 O O . VAL A 1 101 ? 1.566 2.568 2.167 1.00 89.12 101 VAL A O 1
ATOM 771 N N . ASN A 1 102 ? 1.954 4.645 1.406 1.00 90.00 102 ASN A N 1
ATOM 772 C CA . ASN A 1 102 ? 0.577 5.096 1.552 1.00 90.00 102 ASN A CA 1
ATOM 773 C C . ASN A 1 102 ? -0.151 4.930 0.221 1.00 90.00 102 ASN A C 1
ATOM 775 O O . ASN A 1 102 ? 0.419 5.141 -0.846 1.00 90.00 102 ASN A O 1
ATOM 779 N N . LEU A 1 103 ? -1.406 4.516 0.286 1.00 88.44 103 LEU A N 1
ATOM 780 C CA . LEU A 1 103 ? -2.297 4.374 -0.851 1.00 88.44 103 LEU A CA 1
ATOM 781 C C . LEU A 1 103 ? -3.350 5.471 -0.799 1.00 88.44 103 LEU A C 1
ATOM 783 O O . LEU A 1 103 ? -3.827 5.825 0.283 1.00 88.44 103 LEU A O 1
ATOM 787 N N . SER A 1 104 ? -3.758 5.935 -1.977 1.00 85.12 104 SER A N 1
ATOM 788 C CA . SER A 1 104 ? -4.861 6.882 -2.110 1.00 85.12 104 SER A CA 1
ATOM 789 C C . SER A 1 104 ? -6.141 6.344 -1.467 1.00 85.12 104 SER A C 1
ATOM 791 O O . SER A 1 104 ? -6.412 5.140 -1.468 1.00 85.12 104 SER A O 1
ATOM 793 N N . SER A 1 105 ? -6.958 7.255 -0.941 1.00 79.12 105 SER A N 1
ATOM 794 C CA . SER A 1 105 ? -8.315 6.958 -0.479 1.00 79.12 105 SER A CA 1
ATOM 795 C C . SER A 1 105 ? -9.271 6.597 -1.613 1.00 79.12 105 SER A C 1
ATOM 797 O O . SER A 1 105 ? -10.301 5.976 -1.361 1.00 79.12 105 SER A O 1
ATOM 799 N N . GLU A 1 106 ? -8.944 6.983 -2.844 1.00 77.44 106 GLU A N 1
ATOM 800 C CA . GLU A 1 106 ? -9.758 6.712 -4.023 1.00 77.44 106 GLU A CA 1
ATOM 801 C C . GLU A 1 106 ? -9.288 5.437 -4.727 1.00 77.44 106 GLU A C 1
ATOM 803 O O . GLU A 1 106 ? -8.101 5.245 -5.008 1.00 77.44 106 GLU A O 1
ATOM 808 N N . GLU A 1 107 ? -10.246 4.555 -5.013 1.00 73.94 107 GLU A N 1
ATOM 809 C CA . GLU A 1 107 ? -10.008 3.391 -5.858 1.00 73.94 107 GLU A CA 1
ATOM 810 C C . GLU A 1 107 ? -9.690 3.857 -7.284 1.00 73.94 107 GLU A C 1
ATOM 812 O O . GLU A 1 107 ? -10.349 4.741 -7.833 1.00 73.94 107 GLU A O 1
ATOM 817 N N . TYR A 1 108 ? -8.689 3.236 -7.903 1.00 64.00 108 TYR A N 1
ATOM 818 C CA . TYR A 1 108 ? -8.420 3.418 -9.318 1.00 64.00 108 TYR A CA 1
ATOM 819 C C . TYR A 1 108 ? -9.543 2.763 -10.128 1.00 64.00 108 TYR A C 1
ATOM 821 O O . TYR A 1 108 ? -9.513 1.563 -10.405 1.00 64.00 108 TYR A O 1
ATOM 829 N N . ALA A 1 109 ? -10.539 3.556 -10.510 1.00 57.78 109 ALA A N 1
ATOM 830 C CA . ALA A 1 109 ? -11.498 3.171 -11.529 1.00 57.78 109 ALA A CA 1
ATOM 831 C C . ALA A 1 109 ? -10.798 3.275 -12.891 1.00 57.78 109 ALA A C 1
ATOM 833 O O . ALA A 1 109 ? -10.380 4.361 -13.291 1.00 57.78 109 ALA A O 1
ATOM 834 N N . ASN A 1 110 ? -10.630 2.148 -13.591 1.00 49.62 110 ASN A N 1
ATOM 835 C CA . ASN A 1 110 ? -10.240 2.175 -15.001 1.00 49.62 110 ASN A CA 1
ATOM 836 C C . ASN A 1 110 ? -11.252 3.064 -15.747 1.00 49.62 110 ASN A C 1
ATOM 838 O O . ASN A 1 110 ? -12.431 2.712 -15.803 1.00 49.62 110 ASN A O 1
ATOM 842 N N . ALA A 1 111 ? -10.801 4.208 -16.259 1.00 39.22 111 ALA A N 1
ATOM 843 C CA . ALA A 1 111 ? -11.531 4.994 -17.249 1.00 39.22 111 ALA A CA 1
ATOM 844 C C . ALA A 1 111 ? -11.196 4.478 -18.651 1.00 39.22 111 ALA A C 1
ATOM 846 O O . ALA A 1 111 ? -10.006 4.151 -18.877 1.00 39.22 111 ALA A O 1
#